Protein AF-A0A7S9LU71-F1 (afdb_monomer_lite)

pLDDT: mean 74.38, std 14.53, range [44.41, 93.94]

Structure (mmCIF, N/CA/C/O backbone):
data_AF-A0A7S9LU71-F1
#
_entry.id   AF-A0A7S9LU71-F1
#
loop_
_atom_site.group_PDB
_atom_site.id
_atom_site.type_symbol
_atom_site.label_atom_id
_atom_site.label_alt_id
_atom_site.label_comp_id
_atom_site.label_asym_id
_atom_site.label_entity_id
_atom_site.label_seq_id
_atom_site.pdbx_PDB_ins_code
_atom_site.Cartn_x
_atom_site.Cartn_y
_atom_site.Cartn_z
_atom_site.occupancy
_atom_site.B_iso_or_equiv
_atom_site.auth_seq_id
_atom_site.auth_comp_id
_atom_site.auth_asym_id
_atom_site.auth_atom_id
_atom_site.pdbx_PDB_model_num
ATOM 1 N N . MET A 1 1 ? 4.611 -17.852 -41.203 1.00 51.28 1 MET A N 1
ATOM 2 C CA . MET A 1 1 ? 4.672 -17.904 -39.728 1.00 51.28 1 MET A CA 1
ATOM 3 C C . MET A 1 1 ? 6.092 -17.546 -39.344 1.00 51.28 1 MET A C 1
ATOM 5 O O . MET A 1 1 ? 6.976 -18.239 -39.831 1.00 51.28 1 MET A O 1
ATOM 9 N N . PRO A 1 2 ? 6.332 -16.456 -38.601 1.00 52.09 2 PRO A N 1
ATOM 10 C CA . PRO A 1 2 ? 7.671 -16.170 -38.101 1.00 52.09 2 PRO A CA 1
ATOM 11 C C . PRO A 1 2 ? 8.092 -17.301 -37.155 1.00 52.09 2 PRO A C 1
ATOM 13 O O . PRO A 1 2 ? 7.313 -17.723 -36.301 1.00 52.09 2 PRO A O 1
ATOM 16 N N . THR A 1 3 ? 9.279 -17.851 -37.381 1.00 62.31 3 THR A N 1
ATOM 17 C CA . THR A 1 3 ? 9.905 -18.857 -36.519 1.00 62.31 3 THR A CA 1
ATOM 18 C C . THR A 1 3 ? 10.614 -18.148 -35.371 1.00 62.31 3 THR A C 1
ATOM 20 O O . THR A 1 3 ? 11.186 -17.083 -35.581 1.00 62.31 3 THR A O 1
ATOM 23 N N . PHE A 1 4 ? 10.594 -18.727 -34.170 1.00 57.69 4 PHE A N 1
ATOM 24 C CA . PHE A 1 4 ? 11.196 -18.129 -32.968 1.00 57.69 4 PHE A CA 1
ATOM 25 C C . PHE A 1 4 ? 12.714 -17.886 -33.078 1.00 57.69 4 PHE A C 1
ATOM 27 O O . PHE A 1 4 ? 13.247 -17.097 -32.310 1.00 57.69 4 PHE A O 1
ATOM 34 N N . ASP A 1 5 ? 13.376 -18.496 -34.064 1.00 76.75 5 ASP A N 1
ATOM 35 C CA . ASP A 1 5 ? 14.801 -18.314 -34.366 1.00 76.75 5 ASP A CA 1
ATOM 36 C C . ASP A 1 5 ? 15.075 -17.281 -35.480 1.00 76.75 5 ASP A C 1
ATOM 38 O O . ASP A 1 5 ? 16.209 -17.145 -35.935 1.00 76.75 5 ASP A O 1
ATOM 42 N N . ASP A 1 6 ? 14.051 -16.578 -35.980 1.00 86.56 6 ASP A N 1
ATOM 43 C CA . ASP A 1 6 ? 14.241 -15.525 -36.983 1.00 86.56 6 ASP A CA 1
ATOM 44 C C . ASP A 1 6 ? 14.957 -14.319 -36.340 1.00 86.56 6 ASP A C 1
ATOM 46 O O . ASP A 1 6 ? 14.397 -13.686 -35.439 1.00 86.56 6 ASP A O 1
ATOM 50 N N . PRO A 1 7 ? 16.164 -13.941 -36.800 1.00 83.12 7 PRO A N 1
ATOM 51 C CA . PRO A 1 7 ? 16.911 -12.824 -36.229 1.00 83.12 7 PRO A CA 1
ATOM 52 C C . PRO A 1 7 ? 16.163 -11.486 -36.327 1.00 83.12 7 PRO A C 1
ATOM 54 O O . PRO A 1 7 ? 16.350 -10.623 -35.473 1.00 83.12 7 PRO A O 1
ATOM 57 N N . ALA A 1 8 ? 15.278 -11.304 -37.312 1.00 81.25 8 ALA A N 1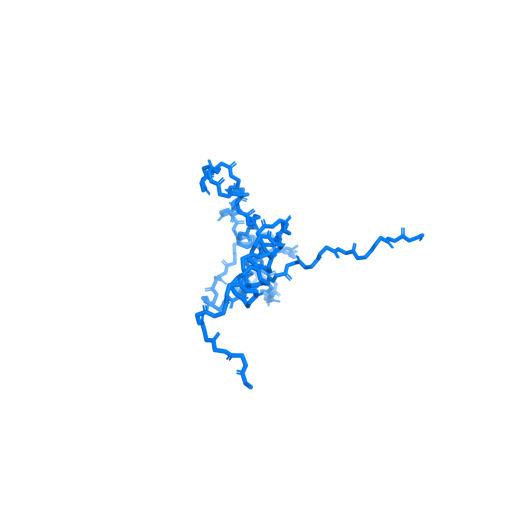
ATOM 58 C CA . ALA A 1 8 ? 14.437 -10.111 -37.401 1.00 81.25 8 ALA A CA 1
ATOM 59 C C . ALA A 1 8 ? 13.283 -10.129 -36.384 1.00 81.25 8 ALA A C 1
ATOM 61 O O . ALA A 1 8 ? 12.837 -9.072 -35.936 1.00 81.25 8 ALA A O 1
ATOM 62 N N . PHE A 1 9 ? 12.792 -11.314 -36.009 1.00 75.31 9 PHE A N 1
ATOM 63 C CA . PHE A 1 9 ? 11.826 -11.472 -34.923 1.00 75.31 9 PHE A CA 1
ATOM 64 C C . PHE A 1 9 ? 12.495 -11.221 -33.570 1.00 75.31 9 PHE A C 1
ATOM 66 O O . PHE A 1 9 ? 11.979 -10.425 -32.790 1.00 75.31 9 PHE A O 1
ATOM 73 N N . LEU A 1 10 ? 13.668 -11.816 -33.339 1.00 78.69 10 LEU A N 1
ATOM 74 C CA . LEU A 1 10 ? 14.453 -11.621 -32.119 1.00 78.69 10 LEU A CA 1
ATOM 75 C C . LEU A 1 10 ? 14.827 -10.149 -31.920 1.00 78.69 10 LEU A C 1
ATOM 77 O O . LEU A 1 10 ? 14.500 -9.590 -30.885 1.00 78.69 10 LEU A O 1
ATOM 81 N N . ALA A 1 11 ? 15.334 -9.463 -32.949 1.00 81.88 11 ALA A N 1
ATOM 82 C CA . ALA A 1 11 ? 15.646 -8.034 -32.856 1.00 81.88 11 ALA A CA 1
ATOM 83 C C . ALA A 1 11 ? 14.419 -7.156 -32.534 1.00 81.88 11 ALA A C 1
ATOM 85 O O . ALA A 1 11 ? 14.545 -6.104 -31.912 1.00 81.88 11 ALA A O 1
ATOM 86 N N . ARG A 1 12 ? 13.213 -7.565 -32.953 1.00 78.06 12 ARG A N 1
ATOM 87 C CA . ARG A 1 12 ? 11.968 -6.866 -32.598 1.00 78.06 12 ARG A CA 1
ATOM 88 C C . ARG A 1 12 ? 11.526 -7.150 -31.169 1.00 78.06 12 ARG A C 1
ATOM 90 O O . ARG A 1 12 ? 10.931 -6.266 -30.560 1.00 78.06 12 ARG A O 1
ATOM 97 N N . VAL A 1 13 ? 11.766 -8.361 -30.672 1.00 74.44 13 VAL A N 1
ATOM 98 C CA . VAL A 1 13 ? 11.542 -8.719 -29.268 1.00 74.44 13 VAL A CA 1
ATOM 99 C C . VAL A 1 13 ? 12.518 -7.942 -28.391 1.00 74.44 13 VAL A C 1
ATOM 101 O O . VAL A 1 13 ? 12.058 -7.236 -27.506 1.00 74.44 13 VAL A O 1
ATOM 104 N N . ASP A 1 14 ? 13.808 -7.947 -28.719 1.00 76.56 14 ASP A N 1
ATOM 105 C CA . ASP A 1 14 ? 14.846 -7.206 -27.998 1.00 76.56 14 ASP A CA 1
ATOM 106 C C . ASP A 1 14 ? 14.544 -5.701 -27.980 1.00 76.56 14 ASP A C 1
ATOM 108 O O . ASP A 1 14 ? 14.544 -5.084 -26.923 1.00 76.56 14 ASP A O 1
ATOM 112 N N . ALA A 1 15 ? 14.175 -5.106 -29.121 1.00 70.12 15 ALA A N 1
ATOM 113 C CA . ALA A 1 15 ? 13.786 -3.695 -29.177 1.00 70.12 15 ALA A CA 1
ATOM 114 C C . ALA A 1 15 ? 12.502 -3.392 -28.380 1.00 70.12 15 ALA A C 1
ATOM 116 O O . ALA A 1 15 ? 12.359 -2.301 -27.829 1.00 70.12 15 ALA A O 1
ATOM 117 N N . ALA A 1 16 ? 11.553 -4.332 -28.314 1.00 62.78 16 ALA A N 1
ATOM 118 C CA . ALA A 1 16 ? 10.349 -4.191 -27.496 1.00 62.78 16 ALA A CA 1
ATOM 119 C C . ALA A 1 16 ? 10.655 -4.345 -25.999 1.00 62.78 16 ALA A C 1
ATOM 121 O O . ALA A 1 16 ? 10.057 -3.641 -25.187 1.00 62.78 16 ALA A O 1
ATOM 122 N N . GLU A 1 17 ? 11.591 -5.219 -25.630 1.00 61.72 17 GLU A N 1
ATOM 123 C CA . GLU A 1 17 ? 12.092 -5.364 -24.266 1.00 61.72 17 GLU A CA 1
ATOM 124 C C . GLU A 1 17 ? 12.889 -4.129 -23.839 1.00 61.72 17 GLU A C 1
ATOM 126 O O . GLU A 1 17 ? 12.600 -3.570 -22.785 1.00 61.72 17 GLU A O 1
ATOM 131 N N . GLU A 1 18 ? 13.797 -3.624 -24.677 1.00 63.50 18 GLU A N 1
ATOM 132 C CA . GLU A 1 18 ? 14.522 -2.370 -24.453 1.00 63.50 18 GLU A CA 1
ATOM 133 C C . GLU A 1 18 ? 13.567 -1.177 -24.332 1.00 63.50 18 GLU A C 1
ATOM 135 O O . GLU A 1 18 ? 13.697 -0.383 -23.401 1.00 63.50 18 GLU A O 1
ATOM 140 N N . ALA A 1 19 ? 12.552 -1.069 -25.197 1.00 58.91 19 ALA A N 1
ATOM 141 C CA . ALA A 1 19 ? 11.532 -0.023 -25.098 1.00 58.91 19 ALA A CA 1
ATOM 142 C C . ALA A 1 19 ? 10.680 -0.160 -23.820 1.00 58.91 19 ALA A C 1
ATOM 144 O O . ALA A 1 19 ? 10.408 0.835 -23.150 1.00 58.91 19 ALA A O 1
ATOM 145 N N . ALA A 1 20 ? 10.313 -1.385 -23.429 1.00 56.91 20 ALA A N 1
ATOM 146 C CA . ALA A 1 20 ? 9.610 -1.663 -22.173 1.00 56.91 20 ALA A CA 1
ATOM 147 C C . ALA A 1 20 ? 10.494 -1.474 -20.922 1.00 56.91 20 ALA A C 1
ATOM 149 O O . ALA A 1 20 ? 9.976 -1.355 -19.805 1.00 56.91 20 ALA A O 1
ATOM 150 N N . MET A 1 21 ? 11.820 -1.480 -21.086 1.00 56.31 21 MET A N 1
ATOM 151 C CA . MET A 1 21 ? 12.813 -1.167 -20.055 1.00 56.31 21 MET A CA 1
ATOM 152 C C . MET A 1 21 ? 13.159 0.326 -19.999 1.00 56.31 21 MET A C 1
ATOM 154 O O . MET A 1 21 ? 13.621 0.789 -18.957 1.00 56.31 21 MET A O 1
ATOM 158 N N . ALA A 1 22 ? 12.919 1.071 -21.079 1.00 56.03 22 ALA A N 1
ATOM 159 C CA . ALA A 1 22 ? 13.144 2.511 -21.164 1.00 56.03 22 ALA A CA 1
ATOM 160 C C . ALA A 1 22 ? 12.008 3.345 -20.548 1.00 56.03 22 ALA A C 1
ATOM 162 O O . ALA A 1 22 ? 12.231 4.512 -20.231 1.00 56.03 22 ALA A O 1
ATOM 163 N N . ASP A 1 23 ? 10.818 2.765 -20.355 1.00 58.16 23 ASP A N 1
ATOM 164 C CA . ASP A 1 23 ? 9.689 3.447 -19.719 1.00 58.16 23 ASP A CA 1
ATOM 165 C C . ASP A 1 23 ? 9.780 3.339 -18.179 1.00 58.16 23 ASP A C 1
ATOM 167 O O . ASP A 1 23 ? 9.684 2.232 -17.622 1.00 58.16 23 ASP A O 1
ATOM 171 N N . PRO A 1 24 ? 9.999 4.453 -17.449 1.00 57.19 24 PRO A N 1
ATOM 172 C CA . PRO A 1 24 ? 10.086 4.465 -15.995 1.00 57.19 24 PRO A CA 1
ATOM 173 C C . PRO A 1 24 ? 8.692 4.343 -15.375 1.00 57.19 24 PRO A C 1
ATOM 175 O O . PRO A 1 24 ? 8.199 5.246 -14.697 1.00 57.19 24 PRO A O 1
ATOM 178 N N . VAL A 1 25 ? 8.071 3.185 -15.553 1.00 63.03 25 VAL A N 1
ATOM 179 C CA . VAL A 1 25 ? 6.753 2.908 -15.009 1.00 63.03 25 VAL A CA 1
ATOM 180 C C . VAL A 1 25 ? 6.815 2.957 -13.481 1.00 63.03 25 VAL A C 1
ATOM 182 O O . VAL A 1 25 ? 7.523 2.175 -12.830 1.00 63.03 25 VAL A O 1
ATOM 185 N N . ALA A 1 26 ? 6.079 3.899 -12.896 1.00 73.88 26 ALA A N 1
ATOM 186 C CA . ALA A 1 26 ? 5.928 3.995 -11.455 1.00 73.88 26 ALA A CA 1
ATOM 187 C C . ALA A 1 26 ? 4.858 3.001 -10.994 1.00 73.88 26 ALA A C 1
ATOM 189 O O . ALA A 1 26 ? 3.793 2.877 -11.588 1.00 73.88 26 ALA A O 1
ATOM 190 N N . ARG A 1 27 ? 5.142 2.266 -9.929 1.00 79.06 27 ARG A N 1
ATOM 191 C CA . ARG A 1 27 ? 4.230 1.319 -9.297 1.00 79.06 27 ARG A CA 1
ATOM 192 C C . ARG A 1 27 ? 3.918 1.800 -7.895 1.00 79.06 27 ARG A C 1
ATOM 194 O O . ARG A 1 27 ? 4.794 2.318 -7.198 1.00 79.06 27 ARG A O 1
ATOM 201 N N . VAL A 1 28 ? 2.670 1.627 -7.486 1.00 83.25 28 VAL A N 1
ATOM 202 C CA . VAL A 1 28 ? 2.211 1.953 -6.137 1.00 83.25 28 VAL A CA 1
ATOM 203 C C . VAL A 1 28 ? 1.471 0.768 -5.5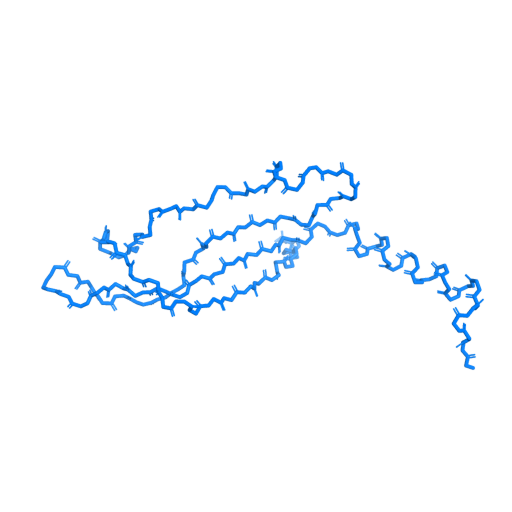40 1.00 83.25 28 VAL A C 1
ATOM 205 O O . VAL A 1 28 ? 0.636 0.148 -6.194 1.00 83.25 28 VAL A O 1
ATOM 208 N N . LEU A 1 29 ? 1.768 0.463 -4.282 1.00 83.56 29 LEU A N 1
ATOM 209 C CA . LEU A 1 29 ? 1.035 -0.502 -3.480 1.00 83.56 29 LEU A CA 1
ATOM 210 C C . LEU A 1 29 ? 0.069 0.256 -2.581 1.00 83.56 29 LEU A C 1
ATOM 212 O O . LEU A 1 29 ? 0.477 1.067 -1.747 1.00 83.56 29 LEU A O 1
ATOM 216 N N . LEU A 1 30 ? -1.213 -0.028 -2.752 1.00 87.81 30 LEU A N 1
ATOM 217 C CA . LEU A 1 30 ? -2.275 0.443 -1.886 1.00 87.81 30 LEU A CA 1
ATOM 218 C C . LEU A 1 30 ? -2.694 -0.685 -0.952 1.00 87.81 30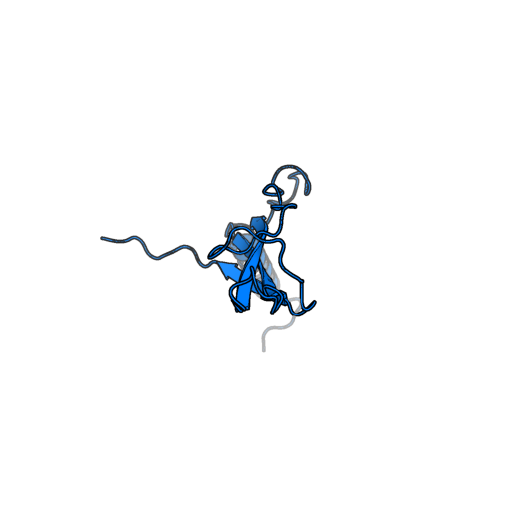 LEU A C 1
ATOM 220 O O . LEU A 1 30 ? -2.913 -1.808 -1.398 1.00 87.81 30 LEU A O 1
ATOM 224 N N . THR A 1 31 ? -2.879 -0.379 0.325 1.00 90.12 31 THR A N 1
ATOM 225 C CA . THR A 1 31 ? -3.509 -1.287 1.287 1.00 90.12 31 THR A CA 1
ATOM 226 C C . THR A 1 31 ? -4.855 -0.721 1.706 1.00 90.12 31 THR A C 1
ATOM 228 O O . THR A 1 31 ? -4.972 0.465 2.012 1.00 90.12 31 THR A O 1
ATOM 231 N N . HIS A 1 32 ? -5.867 -1.579 1.773 1.00 92.81 32 HIS A N 1
ATOM 232 C CA . HIS A 1 32 ? -7.144 -1.229 2.366 1.00 92.81 32 HIS A CA 1
ATOM 233 C C . HIS A 1 32 ? -7.053 -1.265 3.896 1.00 92.81 32 HIS A C 1
ATOM 235 O O . HIS A 1 32 ? -6.641 -2.268 4.499 1.00 92.81 32 HIS A O 1
ATOM 241 N N . ALA A 1 33 ? -7.468 -0.172 4.525 1.00 92.50 33 ALA A N 1
ATOM 242 C CA . ALA A 1 33 ? -7.425 0.012 5.962 1.00 92.50 33 ALA A CA 1
ATOM 243 C C . ALA A 1 33 ? -8.752 0.549 6.497 1.00 92.50 33 ALA A C 1
ATOM 245 O O . ALA A 1 33 ? -9.516 1.216 5.796 1.00 92.50 33 ALA A O 1
ATOM 246 N N . VAL A 1 34 ? -9.004 0.248 7.766 1.00 93.69 34 VAL A N 1
ATOM 247 C CA . VAL A 1 34 ? -10.217 0.642 8.476 1.00 93.69 34 VAL A CA 1
ATOM 248 C C . VAL A 1 34 ? -9.854 1.306 9.797 1.00 93.69 34 VAL A C 1
ATOM 250 O O . VAL A 1 34 ? -9.011 0.827 10.553 1.00 93.69 34 VAL A O 1
ATOM 253 N N . CYS A 1 35 ? -10.490 2.432 10.084 1.00 93.62 35 CYS A N 1
ATOM 254 C CA . CYS A 1 35 ? -10.465 3.049 11.396 1.00 93.62 35 CYS A CA 1
ATOM 255 C C . CYS A 1 35 ? -11.409 2.249 12.308 1.00 93.62 35 CYS A C 1
ATOM 257 O O . CYS A 1 35 ? -12.583 2.099 11.952 1.00 93.62 35 CYS A O 1
ATOM 259 N N . PRO A 1 36 ? -10.934 1.723 13.453 1.00 88.31 36 PRO A N 1
ATOM 260 C CA . PRO A 1 36 ? -11.770 0.956 14.370 1.00 88.31 36 PRO A CA 1
ATOM 261 C C . PRO A 1 36 ? -13.019 1.735 14.771 1.00 88.31 36 PRO A C 1
ATOM 263 O O . PRO A 1 36 ? -12.983 2.955 14.887 1.00 88.31 36 PRO A O 1
ATOM 266 N N . THR A 1 37 ? -14.129 1.046 15.005 1.00 82.38 37 THR A N 1
ATOM 267 C CA . THR A 1 37 ? -15.352 1.682 15.500 1.00 82.38 37 THR A CA 1
ATOM 268 C C . THR A 1 37 ? -15.308 1.695 17.027 1.00 82.38 37 THR A C 1
ATOM 270 O O . THR A 1 37 ? -15.540 0.679 17.674 1.00 82.38 37 THR A O 1
ATOM 273 N N . ALA A 1 38 ? -14.959 2.841 17.605 1.00 83.06 38 ALA A N 1
ATOM 274 C CA . ALA A 1 38 ? -14.997 3.107 19.042 1.00 83.06 38 ALA A CA 1
ATOM 275 C C . ALA A 1 38 ? -15.545 4.522 19.273 1.00 83.06 38 ALA A C 1
ATOM 277 O O . ALA A 1 38 ? -15.710 5.283 18.320 1.00 83.06 38 ALA A O 1
ATOM 278 N N . SER A 1 39 ? -15.852 4.880 20.521 1.00 82.88 39 SER A N 1
ATOM 279 C CA . SER A 1 39 ? -16.504 6.157 20.857 1.00 82.88 39 SER A CA 1
ATOM 280 C C . SER A 1 39 ? -15.736 7.404 20.396 1.00 82.88 39 SER A C 1
ATOM 282 O O . SER A 1 39 ? -16.346 8.447 20.194 1.00 82.88 39 SER A O 1
ATOM 284 N N . ASP A 1 40 ? -14.417 7.303 20.227 1.00 81.31 40 ASP A N 1
ATOM 285 C CA . ASP A 1 40 ? -13.500 8.366 19.798 1.00 81.31 40 ASP A CA 1
ATOM 286 C C . ASP A 1 40 ? -13.010 8.201 18.344 1.00 81.31 40 ASP A C 1
ATOM 288 O O . ASP A 1 40 ? -12.065 8.867 17.917 1.00 81.31 40 ASP A 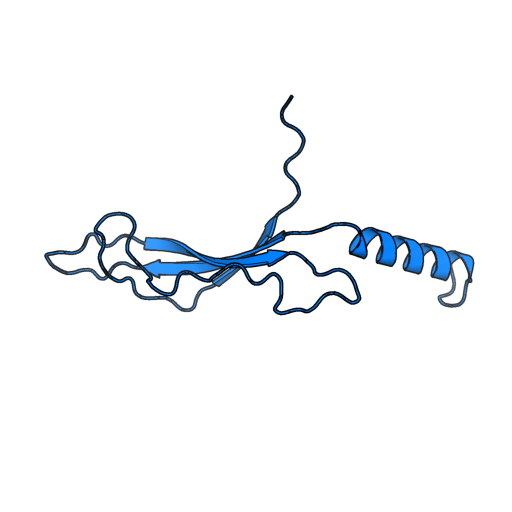O 1
ATOM 292 N N . ARG A 1 41 ? -13.616 7.294 17.569 1.00 87.12 41 ARG A N 1
ATOM 293 C CA . ARG A 1 41 ? -13.146 6.920 16.231 1.00 87.12 41 ARG A CA 1
ATOM 294 C C . ARG A 1 41 ? -14.246 7.061 15.189 1.00 87.12 41 ARG A C 1
ATOM 296 O O . ARG A 1 41 ? -15.424 6.864 15.458 1.00 87.12 41 ARG A O 1
ATOM 303 N N . CYS A 1 42 ? -13.847 7.379 13.961 1.00 91.06 42 CYS A N 1
ATOM 304 C CA . CYS A 1 42 ? -14.791 7.777 12.914 1.00 91.06 42 CYS A CA 1
ATOM 305 C C . CYS A 1 42 ? -15.302 6.637 12.017 1.00 91.06 42 CYS A C 1
ATOM 307 O O . CYS A 1 42 ? -16.154 6.884 11.169 1.00 91.06 42 CYS A O 1
ATOM 309 N N . GLY A 1 43 ? -14.764 5.417 12.135 1.00 91.81 43 GLY A N 1
ATOM 310 C CA . GLY A 1 43 ? -15.182 4.285 11.296 1.00 91.81 43 GLY A CA 1
ATOM 311 C C . GLY A 1 43 ? -14.821 4.404 9.808 1.00 91.81 43 GLY A C 1
ATOM 312 O O . GLY A 1 43 ? -15.368 3.664 8.993 1.00 91.81 43 GLY A O 1
ATOM 313 N N . TRP A 1 44 ? -13.928 5.331 9.438 1.00 93.94 44 TRP A N 1
ATOM 314 C CA . TRP A 1 44 ? -13.441 5.497 8.065 1.00 93.94 44 TRP A CA 1
ATOM 315 C C . TRP A 1 44 ? -12.888 4.189 7.491 1.00 93.94 44 TRP A C 1
ATOM 317 O O . TRP A 1 44 ? -12.224 3.431 8.193 1.00 93.94 44 TRP A O 1
ATOM 327 N N . GLN A 1 45 ? -13.108 3.963 6.199 1.00 93.69 45 GLN A N 1
ATOM 328 C CA . GLN A 1 45 ? -12.553 2.835 5.456 1.00 93.69 45 GLN A CA 1
ATOM 329 C C . GLN A 1 45 ? -12.059 3.338 4.104 1.00 93.69 45 GLN A C 1
ATOM 331 O O . GLN A 1 45 ? -12.717 4.171 3.475 1.00 93.69 45 GLN A O 1
ATOM 336 N N . GLY A 1 46 ? -10.908 2.851 3.653 1.00 92.25 46 GLY A N 1
ATOM 337 C CA . GLY A 1 46 ? -10.363 3.267 2.370 1.00 92.25 46 GLY A CA 1
ATOM 338 C C . GLY A 1 46 ? -8.965 2.738 2.100 1.00 92.25 46 GLY A C 1
ATOM 339 O O . GLY A 1 46 ? -8.474 1.833 2.771 1.00 92.25 46 GLY A O 1
ATOM 340 N N . TRP A 1 47 ? -8.328 3.306 1.081 1.00 90.81 47 TRP A N 1
ATOM 341 C CA . TRP A 1 47 ? -7.006 2.895 0.620 1.00 90.81 47 TRP A CA 1
ATOM 342 C C . TRP A 1 47 ? -5.931 3.843 1.146 1.00 90.81 47 TRP A C 1
ATOM 344 O O . TRP A 1 47 ? -6.076 5.061 1.058 1.00 90.81 47 TRP A O 1
ATOM 354 N N . LEU A 1 48 ? -4.843 3.277 1.660 1.00 86.75 48 LEU A N 1
ATOM 355 C CA . LEU A 1 48 ? -3.630 3.990 2.043 1.00 86.75 48 LEU A CA 1
ATOM 356 C C . LEU A 1 48 ? -2.484 3.610 1.110 1.00 86.75 48 LEU A C 1
ATOM 358 O O . LEU A 1 48 ? -2.361 2.449 0.719 1.00 86.75 48 LEU A O 1
ATOM 362 N N . LEU A 1 49 ? -1.631 4.585 0.792 1.00 84.44 49 LEU A N 1
ATOM 363 C CA . LEU A 1 49 ? -0.382 4.334 0.085 1.00 84.44 49 LEU A CA 1
ATOM 364 C C . LEU A 1 49 ? 0.600 3.649 1.034 1.00 84.44 49 LEU A C 1
ATOM 366 O O . LEU A 1 49 ? 1.032 4.233 2.024 1.00 84.44 49 LEU A O 1
ATOM 370 N N . GLU A 1 50 ? 0.946 2.411 0.718 1.00 81.19 50 GLU A N 1
ATOM 371 C CA . GLU A 1 50 ? 1.901 1.627 1.489 1.00 81.19 50 GLU A CA 1
ATOM 372 C C . GLU A 1 50 ? 3.316 1.780 0.947 1.00 81.19 50 GLU A C 1
ATOM 374 O O . GLU A 1 50 ? 4.256 1.985 1.710 1.00 81.19 50 GLU A O 1
ATOM 379 N N . ALA A 1 51 ? 3.471 1.694 -0.371 1.00 78.38 51 ALA A N 1
ATOM 380 C CA . ALA A 1 51 ? 4.765 1.823 -1.017 1.00 78.38 51 ALA A CA 1
ATOM 381 C C . 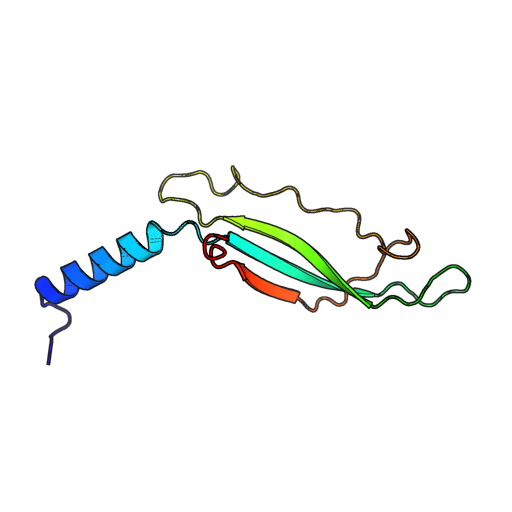ALA A 1 51 ? 4.611 2.409 -2.418 1.00 78.38 51 ALA A C 1
ATOM 383 O O . ALA A 1 51 ? 3.594 2.214 -3.082 1.00 78.38 51 ALA A O 1
ATOM 384 N N . ALA A 1 52 ? 5.650 3.099 -2.873 1.00 79.19 52 ALA A N 1
ATOM 385 C CA . ALA A 1 52 ? 5.791 3.547 -4.247 1.00 79.19 52 ALA A CA 1
ATOM 386 C C . ALA A 1 52 ? 7.218 3.255 -4.712 1.00 79.19 52 ALA A C 1
ATOM 388 O O . ALA A 1 52 ? 8.181 3.498 -3.980 1.00 79.19 52 ALA A O 1
ATOM 389 N N . TRP A 1 53 ? 7.361 2.722 -5.918 1.00 74.50 53 TRP A N 1
ATOM 390 C CA . TRP A 1 53 ? 8.659 2.455 -6.525 1.00 74.50 53 TRP A CA 1
ATOM 391 C C . TRP A 1 53 ? 8.606 2.730 -8.019 1.00 74.50 53 TRP A C 1
ATOM 393 O O . TRP A 1 53 ? 7.566 2.609 -8.656 1.00 74.50 53 TRP A O 1
ATOM 403 N N . ARG A 1 54 ? 9.740 3.117 -8.593 1.00 72.88 54 ARG A N 1
ATOM 404 C CA . ARG A 1 54 ? 9.901 3.167 -10.048 1.00 72.88 54 ARG A CA 1
ATOM 405 C C . ARG A 1 54 ? 10.575 1.890 -10.510 1.00 72.88 54 ARG A C 1
ATOM 407 O O . ARG A 1 54 ? 11.358 1.309 -9.755 1.00 72.88 54 ARG A O 1
ATOM 414 N N . ARG A 1 55 ? 10.276 1.448 -11.735 1.00 66.00 55 ARG A N 1
ATOM 415 C CA . ARG A 1 55 ? 11.086 0.410 -12.371 1.00 66.00 55 ARG A CA 1
ATOM 416 C C . ARG A 1 55 ? 12.522 0.924 -12.480 1.00 66.00 55 ARG A C 1
ATOM 418 O O . ARG A 1 55 ? 12.762 2.087 -12.793 1.00 66.00 55 ARG A O 1
ATOM 425 N N . ILE A 1 56 ? 13.447 0.060 -12.103 1.00 60.19 56 ILE A N 1
ATOM 426 C CA . ILE A 1 56 ? 14.847 0.391 -11.874 1.00 60.19 56 ILE A CA 1
ATOM 427 C C . ILE A 1 56 ? 15.572 0.014 -13.158 1.00 60.19 56 ILE A C 1
ATOM 429 O O . ILE A 1 56 ? 15.365 -1.093 -13.662 1.00 60.19 56 ILE A O 1
ATOM 433 N N . ALA A 1 57 ? 16.344 0.943 -13.721 1.00 57.19 57 ALA A N 1
ATOM 434 C CA . ALA A 1 57 ? 17.129 0.654 -14.914 1.00 57.19 57 ALA A CA 1
ATOM 435 C C . ALA A 1 57 ? 18.086 -0.521 -14.626 1.00 57.19 57 ALA A C 1
ATOM 437 O O . ALA A 1 57 ? 18.546 -0.666 -13.486 1.00 57.19 57 ALA A O 1
ATOM 438 N N . PRO A 1 58 ? 18.396 -1.379 -15.614 1.00 52.91 58 PRO A N 1
ATOM 439 C CA . PRO A 1 58 ? 19.384 -2.436 -15.423 1.00 52.91 58 PRO A CA 1
ATOM 440 C C . PRO A 1 58 ? 20.710 -1.835 -14.927 1.00 52.91 58 PRO A C 1
ATOM 442 O O . PRO A 1 58 ? 21.282 -0.958 -15.568 1.00 52.91 58 PRO A O 1
ATOM 445 N N . GLY A 1 59 ? 21.180 -2.293 -13.762 1.00 58.50 59 GLY A N 1
ATOM 446 C CA . GLY A 1 59 ? 22.415 -1.817 -13.125 1.00 58.50 59 GLY A CA 1
ATOM 447 C C . GLY A 1 59 ? 22.239 -0.774 -12.012 1.00 58.50 59 GLY A C 1
ATOM 448 O O . GLY A 1 59 ? 23.219 -0.468 -11.337 1.00 58.50 59 GLY A O 1
ATOM 449 N N . GLU A 1 60 ? 21.030 -0.258 -11.765 1.00 59.62 60 GLU A N 1
ATOM 450 C CA . GLU A 1 60 ? 20.751 0.576 -10.585 1.00 59.62 60 GLU A CA 1
ATOM 451 C C . GLU A 1 60 ? 20.439 -0.284 -9.340 1.00 59.62 60 GLU A C 1
ATOM 453 O O . GLU A 1 60 ? 19.818 -1.346 -9.429 1.00 59.62 60 GLU A O 1
ATOM 458 N N . ASP A 1 61 ? 20.859 0.184 -8.156 1.00 59.91 61 ASP A N 1
ATOM 459 C CA . ASP A 1 61 ? 20.603 -0.497 -6.880 1.00 59.91 61 ASP A CA 1
ATOM 460 C C . ASP A 1 61 ? 19.090 -0.535 -6.571 1.00 59.91 61 ASP A C 1
ATOM 462 O O . ASP A 1 61 ? 18.473 0.531 -6.431 1.00 59.91 61 ASP A O 1
ATOM 466 N N . PRO A 1 62 ? 18.490 -1.730 -6.378 1.00 55.91 62 PRO A N 1
ATOM 467 C CA . PRO A 1 62 ? 17.080 -1.889 -6.052 1.00 55.91 62 PRO A CA 1
ATOM 468 C C . PRO A 1 62 ? 16.590 -1.139 -4.809 1.00 55.91 62 PRO A C 1
ATOM 470 O O . PRO A 1 62 ? 15.394 -0.871 -4.655 1.00 55.91 62 PRO A O 1
ATOM 473 N N . PHE A 1 63 ? 17.504 -0.830 -3.894 1.00 55.78 63 PHE A N 1
ATOM 474 C CA . PHE A 1 63 ? 17.211 -0.156 -2.636 1.00 55.78 63 PHE A CA 1
ATOM 475 C C . PHE A 1 63 ? 17.369 1.366 -2.726 1.00 55.78 63 PHE A C 1
ATOM 477 O O . PHE A 1 63 ? 16.805 2.075 -1.892 1.00 55.78 63 PHE A O 1
ATOM 484 N N . SER A 1 64 ? 18.035 1.879 -3.766 1.00 56.69 64 SER A N 1
ATOM 485 C CA . SER A 1 64 ? 18.330 3.310 -3.934 1.00 56.69 64 SER A CA 1
ATOM 486 C C . SER A 1 64 ? 17.100 4.191 -4.190 1.00 56.69 64 SER A C 1
ATOM 488 O O . SER A 1 64 ? 17.147 5.395 -3.941 1.00 56.69 64 SER A O 1
ATOM 490 N N . ARG A 1 65 ? 15.982 3.612 -4.654 1.00 53.50 65 ARG A N 1
ATOM 491 C CA . ARG A 1 65 ? 14.745 4.349 -4.986 1.00 53.50 65 ARG A CA 1
ATOM 492 C C . ARG A 1 65 ? 13.493 3.868 -4.251 1.00 53.50 65 ARG A C 1
ATOM 494 O O . ARG A 1 65 ? 12.380 4.155 -4.695 1.00 53.50 65 ARG A O 1
ATOM 501 N N . ARG A 1 66 ? 13.632 3.151 -3.128 1.00 54.84 66 ARG A N 1
ATOM 502 C CA . ARG A 1 66 ? 12.472 2.872 -2.266 1.00 54.84 66 ARG A CA 1
ATOM 503 C C . ARG A 1 66 ? 11.972 4.197 -1.699 1.00 54.84 66 ARG A C 1
ATOM 505 O O . ARG A 1 66 ? 12.655 4.811 -0.882 1.00 54.84 66 ARG A O 1
ATOM 512 N N . ALA A 1 67 ? 10.793 4.644 -2.132 1.00 56.44 67 ALA A N 1
ATOM 513 C CA . ALA A 1 67 ? 10.140 5.752 -1.455 1.00 56.44 67 ALA A CA 1
ATOM 514 C C . ALA A 1 67 ? 9.895 5.328 0.005 1.00 56.44 67 ALA A C 1
ATOM 516 O O . ALA A 1 67 ? 9.489 4.182 0.232 1.00 56.44 67 ALA A O 1
ATOM 517 N N . PRO A 1 68 ? 10.169 6.193 0.996 1.00 55.44 68 PRO A N 1
ATOM 518 C CA . PRO A 1 68 ? 9.908 5.868 2.389 1.00 55.44 68 PRO A CA 1
ATOM 519 C C . PRO A 1 68 ? 8.434 5.488 2.550 1.00 55.44 68 PRO A C 1
ATOM 521 O O . PRO A 1 68 ? 7.539 6.285 2.271 1.00 55.44 68 PRO A O 1
ATOM 524 N N . ALA A 1 69 ? 8.186 4.247 2.966 1.00 57.53 69 ALA A N 1
ATOM 525 C CA . ALA A 1 69 ? 6.854 3.792 3.322 1.00 57.53 69 ALA A CA 1
ATOM 526 C C . ALA A 1 69 ? 6.438 4.504 4.614 1.00 57.53 69 ALA A C 1
ATOM 528 O O . ALA A 1 69 ? 7.188 4.503 5.594 1.00 57.53 69 ALA A O 1
ATOM 529 N N . ILE A 1 70 ? 5.253 5.116 4.627 1.00 59.91 70 ILE A N 1
ATOM 530 C CA . ILE A 1 70 ? 4.674 5.644 5.863 1.00 59.91 70 ILE A CA 1
ATOM 531 C C . ILE A 1 70 ? 4.413 4.451 6.786 1.00 59.91 70 ILE A C 1
ATOM 533 O O . ILE A 1 70 ? 3.523 3.636 6.547 1.00 59.91 70 ILE A O 1
ATOM 537 N N . THR A 1 71 ? 5.207 4.340 7.848 1.00 64.38 71 THR A N 1
ATOM 538 C CA . THR A 1 71 ? 5.039 3.302 8.874 1.00 64.38 71 THR A CA 1
ATOM 539 C C . THR A 1 71 ? 3.875 3.616 9.808 1.00 64.38 71 THR A C 1
ATOM 541 O O . THR A 1 71 ? 3.264 2.705 10.356 1.00 64.38 71 THR A O 1
ATOM 544 N N . ASN A 1 72 ? 3.544 4.901 9.965 1.00 71.25 72 ASN A N 1
ATOM 545 C CA . ASN A 1 72 ? 2.469 5.363 10.835 1.00 71.25 72 ASN A CA 1
ATOM 546 C C . ASN A 1 72 ? 1.156 5.390 10.060 1.00 71.25 72 ASN A C 1
ATOM 548 O O . ASN A 1 72 ? 0.857 6.338 9.333 1.00 71.25 72 ASN A O 1
ATOM 552 N N . GLN A 1 73 ? 0.368 4.335 10.207 1.00 79.50 73 GLN A N 1
ATOM 553 C CA . GLN A 1 73 ? -0.897 4.211 9.502 1.00 79.50 73 GLN A CA 1
ATOM 554 C C . GLN A 1 73 ? -1.997 4.925 10.269 1.00 79.50 73 GLN A C 1
ATOM 556 O O . GLN A 1 73 ? -2.617 4.382 11.182 1.00 79.50 73 GLN A O 1
ATOM 561 N N . ILE A 1 74 ? -2.200 6.182 9.893 1.00 88.94 74 ILE A N 1
ATOM 562 C CA . ILE A 1 74 ? -3.098 7.097 10.577 1.00 88.94 74 ILE A CA 1
ATOM 563 C C . ILE A 1 74 ? -4.364 7.319 9.749 1.00 88.94 74 ILE A C 1
ATOM 565 O O . ILE A 1 74 ? -4.327 7.477 8.530 1.00 88.94 74 ILE A O 1
ATOM 569 N N . CYS A 1 75 ? -5.503 7.352 10.432 1.00 89.75 75 CYS A N 1
ATOM 570 C CA . CYS A 1 75 ? -6.796 7.660 9.865 1.00 89.75 75 CYS A CA 1
ATOM 571 C C . CYS A 1 75 ? -6.785 9.113 9.378 1.00 89.75 75 CYS A C 1
ATOM 573 O O . CYS A 1 75 ? -6.612 10.017 10.201 1.00 89.75 75 CYS A O 1
ATOM 575 N N . PRO A 1 76 ? -7.052 9.368 8.086 1.00 87.44 76 PRO A N 1
ATOM 576 C CA . PRO A 1 76 ? -7.010 10.722 7.537 1.00 87.44 76 PRO A CA 1
ATOM 577 C C . PRO A 1 76 ? -8.107 11.632 8.102 1.00 87.44 76 PRO A C 1
ATOM 579 O O . PRO A 1 76 ? -8.016 12.846 7.981 1.00 87.44 76 PRO A O 1
ATOM 582 N N . ASN A 1 77 ? -9.147 11.053 8.709 1.00 90.31 77 ASN A N 1
ATOM 583 C CA . ASN A 1 77 ? -10.288 11.800 9.226 1.00 90.31 77 ASN A CA 1
ATOM 584 C C . ASN A 1 77 ? -10.147 12.165 10.714 1.00 90.31 77 ASN A C 1
ATOM 586 O O . ASN A 1 77 ? -10.496 13.268 11.111 1.00 90.31 77 ASN A O 1
ATOM 590 N N . CYS A 1 78 ? -9.643 11.251 11.552 1.00 91.25 78 CYS A N 1
ATOM 591 C CA . CYS A 1 78 ? -9.604 11.456 13.010 1.00 91.25 78 CYS A CA 1
ATOM 592 C C . CYS A 1 78 ? -8.215 11.322 13.649 1.00 91.25 78 CYS A C 1
ATOM 594 O O . CYS A 1 78 ? -8.100 11.446 14.863 1.00 91.25 78 CYS A O 1
ATOM 596 N N . GLY A 1 79 ? -7.160 11.040 12.878 1.00 89.62 79 GLY A N 1
ATOM 597 C CA . GLY A 1 79 ? -5.798 10.929 13.416 1.00 89.62 79 GLY A CA 1
ATOM 598 C C . GLY A 1 79 ? -5.513 9.655 14.225 1.00 89.62 79 GLY A C 1
ATOM 599 O O . GLY A 1 79 ? -4.407 9.477 14.724 1.00 89.62 79 GLY A O 1
ATOM 600 N N . ALA A 1 80 ? -6.491 8.756 14.351 1.00 90.75 80 ALA A N 1
ATOM 601 C CA . ALA A 1 80 ? -6.350 7.457 15.002 1.00 90.75 80 ALA A CA 1
ATOM 602 C C . ALA A 1 80 ? -5.444 6.492 14.233 1.00 90.75 80 ALA A C 1
ATOM 604 O O . ALA A 1 80 ? -5.393 6.560 13.012 1.00 90.75 80 ALA A O 1
ATOM 605 N N . GLU A 1 81 ? -4.844 5.512 14.902 1.00 90.56 81 GLU A N 1
ATOM 606 C CA . GLU A 1 81 ? -4.245 4.370 14.205 1.00 90.56 81 GLU A CA 1
ATOM 607 C C . GLU A 1 81 ? -5.330 3.545 13.486 1.00 90.56 81 GLU A C 1
ATOM 609 O O . GLU A 1 81 ? -6.429 3.338 14.015 1.00 90.56 81 GLU A O 1
ATOM 614 N N . VAL A 1 82 ? -5.045 3.111 12.256 1.00 90.75 82 VAL A N 1
ATOM 615 C CA . VAL A 1 82 ? -5.948 2.259 11.468 1.00 90.75 82 VAL A CA 1
ATOM 616 C C . VAL A 1 82 ? -5.489 0.806 11.457 1.00 90.75 82 VAL A C 1
ATOM 618 O O . VAL A 1 82 ? -4.306 0.499 11.556 1.00 90.75 82 VAL A O 1
ATOM 621 N N . PHE A 1 83 ? -6.444 -0.101 11.271 1.00 90.38 83 PHE A N 1
ATOM 622 C CA . PHE A 1 83 ? -6.187 -1.519 11.075 1.00 90.38 83 PHE A CA 1
ATOM 623 C C . PHE A 1 83 ? -6.086 -1.859 9.583 1.00 90.38 83 PHE A C 1
ATOM 625 O O . PHE A 1 83 ? -6.969 -1.518 8.792 1.00 90.38 83 PHE A O 1
ATOM 632 N N . ARG A 1 84 ? -5.034 -2.586 9.197 1.00 88.31 84 ARG A N 1
ATOM 633 C CA . ARG A 1 84 ? -4.844 -3.100 7.833 1.00 88.31 84 ARG A CA 1
ATOM 634 C C . ARG A 1 84 ? -5.650 -4.362 7.621 1.00 88.31 84 ARG A C 1
ATOM 636 O O . ARG A 1 84 ? -5.455 -5.349 8.317 1.00 88.31 84 ARG A O 1
ATOM 643 N N . THR A 1 85 ? -6.455 -4.388 6.571 1.00 87.12 85 THR A N 1
ATOM 644 C CA . THR A 1 85 ? -7.280 -5.566 6.257 1.00 87.12 85 THR A CA 1
ATOM 645 C C . THR A 1 85 ? -6.537 -6.654 5.473 1.00 87.12 85 THR A C 1
ATOM 647 O O . THR A 1 85 ? -7.167 -7.592 5.002 1.00 87.12 85 THR A O 1
ATOM 650 N N . TYR A 1 86 ? -5.215 -6.525 5.289 1.00 84.88 86 TYR A N 1
ATOM 651 C CA . TYR A 1 86 ? -4.366 -7.349 4.403 1.00 84.88 86 TYR A CA 1
ATOM 652 C C . TYR A 1 86 ? -4.797 -7.398 2.927 1.00 84.88 86 TYR A C 1
ATOM 654 O O . TYR A 1 86 ? -4.117 -8.006 2.106 1.00 84.88 86 TYR A O 1
ATOM 662 N N . VAL A 1 87 ? -5.884 -6.720 2.562 1.00 91.69 87 VAL A N 1
ATOM 663 C CA . VAL A 1 87 ? -6.284 -6.510 1.177 1.00 91.69 87 VAL A CA 1
ATOM 664 C C . VAL A 1 87 ? -5.407 -5.413 0.592 1.00 91.69 87 VAL A C 1
ATOM 666 O O . VAL A 1 87 ? -5.404 -4.283 1.085 1.00 91.69 87 VAL A O 1
ATOM 669 N N . SER A 1 88 ? -4.684 -5.740 -0.473 1.00 89.00 88 SER A N 1
ATOM 670 C CA . SER A 1 88 ? -3.816 -4.807 -1.179 1.00 89.00 88 SER A CA 1
ATOM 671 C C . SER A 1 88 ? -4.097 -4.793 -2.679 1.00 89.00 88 SER A C 1
ATOM 673 O O . SER A 1 88 ? -4.672 -5.726 -3.245 1.00 89.00 88 SER A O 1
ATOM 675 N N . ARG A 1 89 ? -3.734 -3.685 -3.321 1.00 90.31 89 ARG A N 1
ATOM 676 C CA . ARG A 1 89 ? -3.783 -3.503 -4.769 1.00 90.31 89 ARG A CA 1
ATOM 677 C C . ARG A 1 89 ? -2.506 -2.838 -5.234 1.00 90.31 89 ARG A C 1
ATOM 679 O O . ARG A 1 89 ? -2.159 -1.763 -4.754 1.00 90.31 89 ARG A O 1
ATOM 686 N N . GLU A 1 90 ? -1.840 -3.467 -6.189 1.00 86.94 90 GLU A N 1
ATOM 687 C CA . GLU A 1 90 ? -0.761 -2.835 -6.932 1.00 86.94 90 GLU A CA 1
ATOM 688 C C . GLU A 1 90 ? -1.353 -2.114 -8.142 1.00 86.94 90 GLU A C 1
ATOM 690 O O . GLU A 1 90 ? -2.152 -2.689 -8.883 1.00 86.94 90 GLU A O 1
ATOM 695 N N . LEU A 1 91 ? -0.980 -0.851 -8.320 1.00 85.44 91 LEU A N 1
ATOM 696 C CA . LEU A 1 91 ? -1.335 -0.062 -9.489 1.00 85.44 91 LEU A CA 1
ATOM 697 C C . LEU A 1 91 ? -0.073 0.358 -10.223 1.00 85.44 91 LEU A C 1
ATOM 699 O O . LEU A 1 91 ? 0.946 0.705 -9.623 1.00 85.44 91 LEU A O 1
ATOM 703 N N . VAL A 1 92 ? -0.190 0.352 -11.541 1.00 81.88 92 VAL A N 1
ATOM 704 C CA . VAL A 1 92 ? 0.820 0.834 -12.464 1.00 81.88 92 VAL A CA 1
ATOM 705 C C . VAL A 1 92 ? 0.412 2.251 -12.853 1.00 81.88 92 VAL A C 1
ATOM 707 O O . VAL A 1 92 ? -0.653 2.450 -13.431 1.00 81.88 92 VAL A O 1
ATOM 710 N N . ALA A 1 93 ? 1.206 3.240 -12.457 1.00 70.12 93 ALA A N 1
ATOM 711 C CA . ALA A 1 93 ? 1.010 4.618 -12.865 1.00 70.12 93 ALA A CA 1
ATOM 712 C C . ALA A 1 93 ? 1.546 4.776 -14.288 1.00 70.12 93 ALA A C 1
ATOM 714 O O . ALA A 1 93 ? 2.755 4.730 -14.519 1.00 70.12 93 ALA A O 1
ATOM 715 N N . GLU A 1 94 ? 0.621 4.951 -15.225 1.00 68.31 94 GLU A N 1
ATOM 716 C CA . GLU A 1 94 ? 0.928 5.467 -16.552 1.00 68.31 94 GLU A CA 1
ATOM 717 C C . GLU A 1 94 ? 1.316 6.942 -16.417 1.00 68.31 94 GLU A C 1
ATOM 719 O O . GLU A 1 94 ? 0.747 7.677 -15.598 1.00 68.31 94 GLU A O 1
ATOM 724 N N . GLU A 1 95 ? 2.312 7.377 -17.186 1.00 60.09 95 GLU A N 1
ATOM 725 C CA . GLU A 1 95 ? 2.693 8.783 -17.215 1.00 60.09 95 GLU A CA 1
ATOM 726 C C . GLU A 1 95 ? 1.464 9.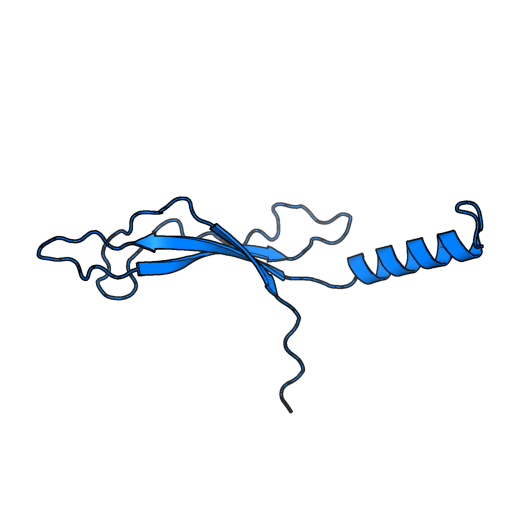609 -17.632 1.00 60.09 95 GLU A C 1
ATOM 728 O O . GLU A 1 95 ? 0.848 9.321 -18.663 1.00 60.09 95 GLU A O 1
ATOM 733 N N . PRO A 1 96 ? 1.020 10.588 -16.818 1.00 54.31 96 PRO A N 1
ATOM 734 C CA . PRO A 1 96 ? -0.156 11.360 -17.171 1.00 54.31 96 PRO A CA 1
ATOM 735 C C . PRO A 1 96 ? 0.137 12.108 -18.470 1.00 54.31 96 PRO A C 1
ATOM 737 O O . PRO A 1 96 ? 1.133 12.828 -18.554 1.00 54.31 96 PRO A O 1
ATOM 740 N N . ALA A 1 97 ? -0.745 11.955 -19.463 1.00 47.75 97 ALA A N 1
ATOM 741 C CA . ALA A 1 97 ? -0.670 12.714 -20.705 1.00 47.75 97 ALA A CA 1
ATOM 742 C C . ALA A 1 97 ? -0.437 14.207 -20.391 1.00 47.75 97 ALA A C 1
ATOM 744 O O . ALA A 1 97 ? -1.051 14.727 -19.446 1.00 47.75 97 ALA A O 1
ATOM 745 N N . PRO A 1 98 ? 0.449 14.895 -21.136 1.00 44.41 98 PRO A N 1
ATOM 746 C CA . PRO A 1 98 ? 0.775 16.286 -20.860 1.00 44.41 98 PRO A CA 1
ATOM 747 C C . PRO A 1 98 ? -0.514 17.110 -20.833 1.00 44.41 98 PRO A C 1
ATOM 749 O O . PRO A 1 98 ? -1.315 17.078 -21.768 1.00 44.41 98 PRO A O 1
ATOM 752 N N . ARG A 1 99 ? -0.743 17.813 -19.720 1.00 54.59 99 ARG A N 1
ATOM 753 C CA . ARG A 1 99 ? -1.857 18.755 -19.609 1.00 54.59 99 ARG A CA 1
ATOM 754 C C . ARG A 1 99 ? -1.464 20.001 -20.401 1.00 54.59 99 ARG A C 1
ATOM 756 O O . ARG A 1 99 ? -0.549 20.705 -19.978 1.00 54.59 99 ARG A O 1
ATOM 763 N N . ASN A 1 100 ? -2.104 20.199 -21.554 1.00 50.94 100 ASN A N 1
ATOM 764 C CA . ASN A 1 100 ? -2.039 21.445 -22.324 1.00 50.94 100 ASN A CA 1
ATOM 765 C C . ASN A 1 100 ? -2.652 22.612 -21.546 1.00 50.94 100 ASN A C 1
ATOM 767 O O . ASN A 1 100 ? -3.633 22.366 -20.803 1.00 50.94 100 ASN A O 1
#

Foldseek 3Di:
DDDPPPVVVVVVVVVVVVVVLPDFWKKWKWFWWFWDDDPQTDGDTDIDTQWIFTRDHPPDDPPPTTDDGDPQQADPPRRDGIDTPPDMDMDTDDDPDDDD

Organism: NCBI:txid2789856

Sequence (100 aa):
MPTFDDPAFLARVDAAEEAAMADPVARVLLTHAVCPTASDRCGWQGWLLEAAWRRIAPGEDPFSRRAPAITNQICPNCGAEVFRTYVSRELVAEEPAPRN

Secondary structure (DSSP, 8-state):
---TT-HHHHHHHHHHHHHHHHS--EEEEEEEEE---STT----EEEEEEEEEEPPPTTS-TTTT-PPP--S-B-TTT-PBPEEEEEEEEEEEPPPPP--

Radius of gyration: 20.6 Å; chains: 1; bounding box: 39×40×61 Å